Protein AF-A0A6G6KBN3-F1 (afdb_monomer)

Foldseek 3Di:
DFFDPPVVLVVQLVVLVVVCVVLVLVVQWEQFPPRDIDGLPPLSVQLVCLLSQLSSLLRTDWDFDDDPDGPGCSVVSNVSSVVSNVVSSVSVVVSRVVVRVVRD

Nearest PDB structures (foldseek):
  6xbo-assembly1_A  TM=2.584E-01  e=2.325E+00  Mus musculus

Solvent-accessible surface area (backbone atoms only — not comparable to full-atom values): 5492 Å² total; per-residue (Å²): 115,46,81,48,85,48,72,68,28,51,49,48,33,51,50,49,52,52,51,37,51,76,67,50,64,78,60,51,62,40,73,31,57,95,83,39,77,41,71,53,59,72,52,41,55,53,17,48,52,33,25,52,52,8,36,45,32,52,29,31,55,43,41,74,50,77,95,85,58,77,56,62,56,40,60,56,36,37,54,53,12,50,52,31,29,53,50,12,53,51,46,33,52,50,47,49,52,55,49,44,62,74,34,103

Sequence (104 aa):
MSFNFGPVRLIIFIVCVLVFWALKGFENTVPGEEGTVVEVGNQWVWSLIMFFGGAAAVSFIDHYIGTLERQNIRLVYLILGAILMVSGVMLLNKAKAALAVVAA

Structure (mmCIF, N/CA/C/O backbone):
data_AF-A0A6G6KBN3-F1
#
_entry.id   AF-A0A6G6KBN3-F1
#
loop_
_atom_site.group_PDB
_atom_site.id
_atom_site.type_symbol
_atom_site.label_atom_id
_atom_site.label_alt_id
_atom_site.label_comp_id
_atom_site.label_asym_id
_atom_site.label_entity_id
_atom_site.label_seq_id
_atom_site.pdbx_PDB_ins_code
_atom_site.Cartn_x
_atom_site.Cartn_y
_atom_site.Cartn_z
_atom_site.occupancy
_atom_site.B_iso_or_equiv
_atom_site.auth_seq_id
_atom_site.auth_comp_id
_atom_site.auth_asym_id
_atom_site.auth_atom_id
_atom_site.pdbx_PDB_model_num
ATOM 1 N N . MET A 1 1 ? -5.205 10.547 22.019 1.00 54.31 1 MET A N 1
ATOM 2 C CA . MET A 1 1 ? -4.777 9.649 20.924 1.00 54.31 1 MET A CA 1
ATOM 3 C C . MET A 1 1 ? -3.971 8.512 21.527 1.00 54.31 1 MET A C 1
ATOM 5 O O . MET A 1 1 ? -3.014 8.801 22.234 1.00 54.31 1 MET A O 1
ATOM 9 N N . SER A 1 2 ? -4.367 7.257 21.317 1.00 64.88 2 SER A N 1
ATOM 10 C CA . SER A 1 2 ? -3.599 6.090 21.766 1.00 64.88 2 SER A CA 1
ATOM 11 C C . SER A 1 2 ? -3.350 5.136 20.598 1.00 64.88 2 SER A C 1
ATOM 13 O O . SER A 1 2 ? -4.222 4.919 19.756 1.00 64.88 2 SER A O 1
ATOM 15 N N . PHE A 1 3 ? -2.138 4.581 20.538 1.00 59.75 3 PHE A N 1
ATOM 16 C CA . PHE A 1 3 ? -1.821 3.471 19.645 1.00 59.75 3 PHE A CA 1
ATOM 17 C C . PHE A 1 3 ? -2.245 2.180 20.330 1.00 59.75 3 PHE A C 1
ATOM 19 O O . PHE A 1 3 ? -1.741 1.844 21.401 1.00 59.75 3 PHE A O 1
ATOM 26 N N . ASN A 1 4 ? -3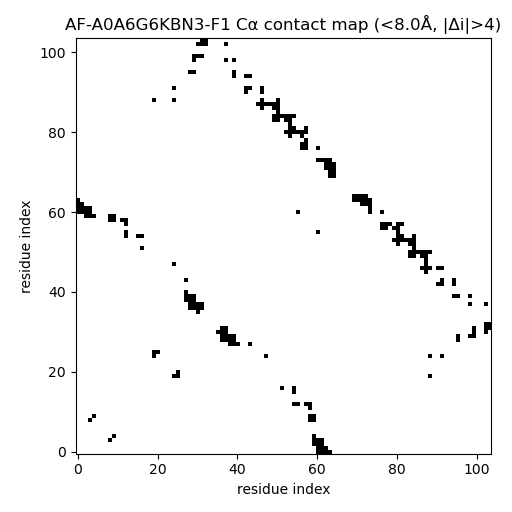.205 1.477 19.738 1.00 69.12 4 ASN A N 1
ATOM 27 C CA . ASN A 1 4 ? -3.696 0.217 20.275 1.00 69.12 4 ASN A CA 1
ATOM 28 C C . ASN A 1 4 ? -3.247 -0.922 19.354 1.00 69.12 4 ASN A C 1
ATOM 30 O O . ASN A 1 4 ? -3.636 -0.971 18.188 1.00 69.12 4 ASN A O 1
ATOM 34 N N . PHE A 1 5 ? -2.435 -1.837 19.882 1.00 69.88 5 PHE A N 1
ATOM 35 C CA . PHE A 1 5 ? -1.910 -3.001 19.162 1.00 69.88 5 PHE A CA 1
ATOM 36 C C . PHE A 1 5 ? -2.725 -4.270 19.442 1.00 69.88 5 PHE A C 1
ATOM 38 O O . PHE A 1 5 ? -2.181 -5.363 19.565 1.00 69.88 5 PHE A O 1
ATOM 45 N N . GLY A 1 6 ? -4.047 -4.137 19.568 1.00 81.50 6 GLY A N 1
ATOM 46 C CA . GLY A 1 6 ? -4.928 -5.293 19.708 1.00 81.50 6 GLY A CA 1
ATOM 47 C C . GLY A 1 6 ? -4.745 -6.292 18.548 1.00 81.50 6 GLY A C 1
ATOM 48 O O . GLY A 1 6 ? -4.570 -5.854 17.407 1.00 81.50 6 GLY A O 1
ATOM 49 N N . PRO A 1 7 ? -4.851 -7.615 18.784 1.00 80.62 7 PRO A N 1
ATOM 50 C CA . PRO A 1 7 ? -4.640 -8.640 17.753 1.00 80.62 7 PRO A CA 1
ATOM 51 C C . PRO A 1 7 ? -5.472 -8.410 16.484 1.00 80.62 7 PRO A C 1
ATOM 53 O O . PRO A 1 7 ? -4.976 -8.546 15.372 1.00 80.62 7 PRO A O 1
ATOM 56 N N . VAL A 1 8 ? -6.721 -7.958 16.641 1.00 84.00 8 VAL A N 1
ATOM 57 C CA . VAL A 1 8 ? -7.615 -7.615 15.522 1.00 84.00 8 VAL A CA 1
ATOM 58 C C . VAL A 1 8 ? -7.065 -6.463 14.673 1.00 84.00 8 VAL A C 1
ATOM 60 O O . VAL A 1 8 ? -7.173 -6.491 13.454 1.00 84.00 8 VAL A O 1
ATOM 63 N N . ARG A 1 9 ? -6.442 -5.452 15.290 1.00 84.75 9 ARG A N 1
ATOM 64 C CA . ARG A 1 9 ? -5.861 -4.302 14.577 1.00 84.75 9 ARG A CA 1
ATOM 65 C C . ARG A 1 9 ? -4.620 -4.702 13.793 1.00 84.75 9 ARG A C 1
ATOM 67 O O . ARG A 1 9 ? -4.431 -4.233 12.676 1.00 84.75 9 ARG A O 1
ATOM 74 N N . LEU A 1 10 ? -3.820 -5.607 14.353 1.00 88.94 10 LEU A N 1
ATOM 75 C CA . LEU A 1 10 ? -2.700 -6.206 13.637 1.00 88.94 10 LEU A CA 1
ATOM 76 C C . LEU A 1 10 ? -3.187 -7.009 12.423 1.00 88.94 10 LEU A C 1
ATOM 78 O O . LEU A 1 10 ? -2.622 -6.864 11.345 1.00 88.94 10 LEU A O 1
ATOM 82 N N . ILE A 1 11 ? -4.265 -7.786 12.568 1.00 91.81 11 ILE A N 1
ATOM 83 C CA . ILE A 1 11 ? -4.881 -8.507 11.445 1.00 91.81 11 ILE A CA 1
ATOM 84 C C . ILE A 1 11 ? -5.347 -7.528 10.360 1.00 91.81 11 ILE A C 1
ATOM 86 O O . ILE A 1 11 ? -5.034 -7.746 9.196 1.00 91.81 11 ILE A O 1
ATOM 90 N N . ILE A 1 12 ? -6.026 -6.430 10.716 1.00 90.31 12 ILE A N 1
ATOM 91 C CA . ILE A 1 12 ? -6.453 -5.405 9.742 1.00 90.31 12 ILE A CA 1
ATOM 92 C C . ILE A 1 12 ? -5.247 -4.838 8.984 1.00 90.31 12 ILE A C 1
ATOM 94 O O . ILE A 1 12 ? -5.278 -4.762 7.757 1.00 90.31 12 ILE A O 1
ATOM 98 N N . PHE A 1 13 ? -4.167 -4.505 9.692 1.00 92.75 13 PHE A N 1
ATOM 99 C CA . PHE A 1 13 ? -2.947 -4.011 9.060 1.00 92.75 13 PHE A CA 1
ATOM 100 C C . PHE A 1 13 ? -2.351 -5.041 8.093 1.00 92.75 13 PHE A C 1
ATOM 102 O O . PHE A 1 13 ? -2.047 -4.706 6.951 1.00 92.75 13 PHE A O 1
ATOM 109 N N . ILE A 1 14 ? -2.242 -6.305 8.517 1.00 94.44 14 ILE A N 1
ATOM 110 C CA . ILE A 1 14 ? -1.759 -7.405 7.671 1.00 94.44 14 ILE A CA 1
ATOM 111 C C . ILE A 1 14 ? -2.634 -7.547 6.422 1.00 94.44 14 ILE A C 1
ATOM 113 O O . ILE A 1 14 ? -2.101 -7.659 5.323 1.00 94.44 14 ILE A O 1
ATOM 117 N N . VAL A 1 15 ? -3.960 -7.483 6.558 1.00 95.62 15 VAL A N 1
ATOM 118 C CA . VAL A 1 15 ? -4.891 -7.529 5.421 1.00 95.62 15 VAL A CA 1
ATOM 119 C C . VAL A 1 15 ? -4.619 -6.378 4.448 1.00 95.62 15 VAL A C 1
ATOM 121 O O . VAL A 1 15 ? -4.518 -6.624 3.249 1.00 95.62 15 VAL A O 1
ATOM 124 N N . CYS A 1 16 ? -4.426 -5.145 4.928 1.00 94.56 16 CYS A N 1
ATOM 125 C CA . CYS A 1 16 ? -4.058 -4.015 4.066 1.00 94.56 16 CYS A CA 1
ATOM 126 C C . CYS A 1 16 ? -2.742 -4.267 3.313 1.00 94.56 16 CYS A C 1
ATOM 128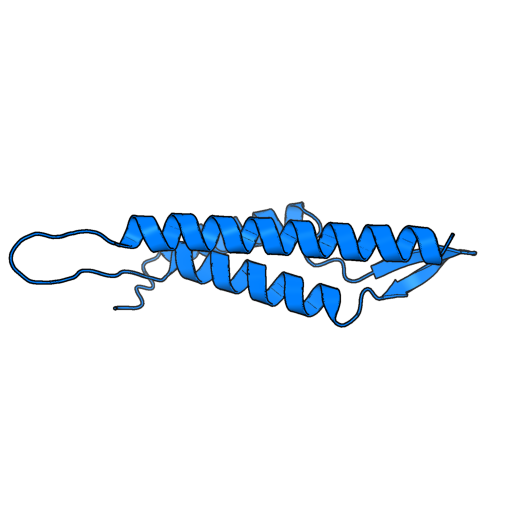 O O . CYS A 1 16 ? -2.660 -4.001 2.115 1.00 94.56 16 CYS A O 1
ATOM 130 N N . VAL A 1 17 ? -1.726 -4.815 3.985 1.00 95.12 17 VAL A N 1
ATOM 131 C CA . VAL A 1 17 ? -0.437 -5.152 3.358 1.00 95.12 17 VAL A CA 1
ATOM 132 C C . VAL A 1 17 ? -0.591 -6.249 2.305 1.00 95.12 17 VAL A C 1
ATOM 134 O O . VAL A 1 17 ? -0.025 -6.134 1.219 1.00 95.12 17 VAL A O 1
ATOM 137 N N . LEU A 1 18 ? -1.388 -7.284 2.583 1.00 95.75 18 LEU A N 1
ATOM 138 C CA . LEU A 1 18 ? -1.674 -8.355 1.625 1.00 95.75 18 LEU A CA 1
ATOM 139 C C . LEU A 1 18 ? -2.432 -7.835 0.400 1.00 95.75 18 LEU A C 1
ATOM 141 O O . LEU A 1 18 ? -2.121 -8.238 -0.717 1.00 95.75 18 LEU A O 1
ATOM 145 N N . VAL A 1 19 ? -3.374 -6.906 0.585 1.00 94.75 19 VAL A N 1
ATOM 146 C CA . VAL A 1 19 ? -4.057 -6.229 -0.528 1.00 94.75 19 VAL A CA 1
ATOM 147 C C . VAL A 1 19 ? -3.054 -5.443 -1.370 1.00 94.75 19 VAL A C 1
ATOM 149 O O . VAL A 1 19 ? -3.064 -5.551 -2.592 1.00 94.75 19 VAL A O 1
ATOM 152 N N . PHE A 1 20 ? -2.146 -4.697 -0.741 1.00 94.44 20 PHE A N 1
ATOM 153 C CA . PHE A 1 20 ? -1.117 -3.954 -1.466 1.00 94.44 20 PHE A CA 1
ATOM 154 C C . PHE A 1 20 ? -0.174 -4.866 -2.250 1.00 94.44 20 PHE A C 1
ATOM 156 O O . PHE A 1 20 ? 0.163 -4.580 -3.398 1.00 94.44 20 PHE A O 1
ATOM 163 N N . TRP A 1 21 ? 0.210 -5.995 -1.654 1.00 94.56 21 TRP A N 1
ATOM 164 C CA . TRP A 1 21 ? 0.995 -7.023 -2.325 1.00 94.56 21 TRP A CA 1
ATOM 165 C C . TRP A 1 21 ? 0.250 -7.620 -3.525 1.00 94.56 21 TRP A C 1
ATOM 167 O O . TRP A 1 21 ? 0.815 -7.677 -4.616 1.00 94.56 21 TRP A O 1
ATOM 177 N N . ALA A 1 22 ? -1.028 -7.974 -3.364 1.00 94.62 22 ALA A N 1
ATOM 178 C CA . ALA A 1 22 ? -1.868 -8.497 -4.443 1.00 94.62 22 ALA A CA 1
ATOM 179 C C . ALA A 1 22 ? -2.034 -7.498 -5.604 1.00 94.62 22 ALA A C 1
ATOM 181 O O . ALA A 1 22 ? -2.134 -7.897 -6.761 1.00 94.62 22 ALA A O 1
ATOM 182 N N . LEU A 1 23 ? -1.999 -6.195 -5.310 1.00 92.12 23 LEU A N 1
ATOM 183 C CA . LEU A 1 23 ? -2.006 -5.110 -6.296 1.00 92.12 23 LEU A CA 1
ATOM 184 C C . LEU A 1 23 ? -0.621 -4.808 -6.888 1.00 92.12 23 LEU A C 1
ATOM 186 O O . LEU A 1 23 ? -0.442 -3.764 -7.515 1.00 92.12 23 LEU A O 1
ATOM 190 N N . LYS A 1 24 ? 0.368 -5.689 -6.691 1.00 91.69 24 LYS A N 1
ATOM 191 C CA . LYS A 1 24 ? 1.745 -5.505 -7.173 1.00 91.69 24 LYS A CA 1
ATOM 192 C C . LYS A 1 24 ? 2.408 -4.234 -6.631 1.00 91.69 24 LYS A C 1
ATOM 194 O O . LYS A 1 24 ? 3.272 -3.633 -7.276 1.00 91.69 24 LYS A O 1
ATOM 199 N N . GLY A 1 25 ? 2.016 -3.819 -5.428 1.00 88.75 25 GLY A N 1
ATOM 200 C CA . GLY A 1 25 ? 2.486 -2.597 -4.784 1.00 88.75 25 GLY A CA 1
ATOM 201 C C . GLY A 1 25 ? 3.985 -2.599 -4.463 1.00 88.75 25 GLY A C 1
ATOM 202 O O . GLY A 1 25 ? 4.630 -1.553 -4.455 1.00 88.75 25 GLY A O 1
ATOM 203 N N . PHE A 1 26 ? 4.562 -3.784 -4.252 1.00 91.12 26 PHE A N 1
ATOM 204 C CA . PHE A 1 26 ? 5.993 -3.958 -3.984 1.00 91.12 26 PHE A CA 1
ATOM 205 C C . PHE A 1 26 ? 6.847 -4.129 -5.246 1.00 91.12 26 PHE A C 1
ATOM 207 O O . PHE A 1 26 ? 8.068 -4.128 -5.141 1.00 91.12 26 PHE A O 1
ATOM 214 N N . GLU A 1 27 ? 6.239 -4.244 -6.430 1.00 90.88 27 GLU A N 1
ATOM 215 C CA . GLU A 1 27 ? 6.990 -4.257 -7.688 1.00 90.88 27 GLU A CA 1
ATOM 216 C C . GLU A 1 27 ? 7.459 -2.826 -7.992 1.00 90.88 27 GLU A C 1
ATOM 218 O O . GLU A 1 27 ? 6.643 -1.959 -8.328 1.00 90.88 27 GLU A O 1
ATOM 223 N N . ASN A 1 28 ? 8.763 -2.583 -7.847 1.00 89.69 28 ASN A N 1
ATOM 224 C CA . ASN A 1 28 ? 9.417 -1.292 -8.080 1.00 89.69 28 ASN A CA 1
ATOM 225 C C . ASN A 1 28 ? 9.941 -1.135 -9.515 1.00 89.69 28 ASN A C 1
ATOM 227 O O . ASN A 1 28 ? 10.625 -0.154 -9.801 1.00 89.69 28 ASN A O 1
ATOM 231 N N . THR A 1 29 ? 9.652 -2.089 -10.397 1.00 89.00 29 THR A N 1
ATOM 232 C CA . THR A 1 29 ? 10.205 -2.157 -11.746 1.00 89.00 29 THR A CA 1
ATOM 233 C C . THR A 1 29 ? 9.115 -2.245 -12.809 1.00 89.00 29 THR A C 1
ATOM 235 O O . THR A 1 29 ? 7.987 -2.672 -12.546 1.00 89.00 29 THR A O 1
ATOM 238 N N . VAL A 1 30 ? 9.455 -1.806 -14.019 1.00 86.50 30 VAL A N 1
ATOM 239 C CA . VAL A 1 30 ? 8.614 -1.856 -15.220 1.00 86.50 30 VAL A CA 1
ATOM 240 C C . VAL A 1 30 ? 9.459 -2.434 -16.362 1.00 86.50 30 VAL A C 1
ATOM 242 O O . VAL A 1 30 ? 10.651 -2.123 -16.432 1.00 86.50 30 VAL A O 1
ATOM 245 N N . PRO A 1 31 ? 8.901 -3.291 -17.236 1.00 83.62 31 PRO A N 1
ATOM 246 C CA . PRO A 1 31 ? 9.608 -3.728 -18.438 1.00 83.62 31 PRO A CA 1
ATOM 247 C C . PRO A 1 31 ? 9.892 -2.531 -19.359 1.00 83.62 31 PRO A C 1
ATOM 249 O O . PRO A 1 31 ? 8.996 -1.723 -19.598 1.00 83.62 31 PRO A O 1
ATOM 252 N N . GLY A 1 32 ? 11.127 -2.423 -19.847 1.00 78.06 32 GLY A N 1
ATOM 253 C CA . GLY A 1 32 ? 11.548 -1.458 -20.864 1.00 78.06 32 GLY A CA 1
ATOM 254 C C . GLY A 1 32 ? 11.865 -2.120 -22.207 1.00 78.06 32 GLY A C 1
ATOM 255 O O . GLY A 1 32 ? 11.707 -3.334 -22.371 1.00 78.06 32 GLY A O 1
ATOM 256 N N . GLU A 1 33 ? 12.323 -1.319 -23.170 1.00 74.12 33 GLU A N 1
ATOM 257 C CA . GLU A 1 33 ? 12.777 -1.785 -24.482 1.00 74.12 33 GLU A CA 1
ATOM 258 C C . GLU A 1 33 ? 13.880 -2.856 -24.386 1.00 74.12 33 GLU A C 1
ATOM 260 O O . GLU A 1 33 ? 14.661 -2.914 -23.432 1.00 74.12 33 GLU A O 1
ATOM 265 N N . GLU A 1 34 ? 13.912 -3.745 -25.383 1.00 73.88 34 GLU A N 1
ATOM 266 C CA . GLU A 1 34 ? 14.920 -4.808 -25.551 1.00 73.88 34 GLU A CA 1
ATOM 267 C C . GLU A 1 34 ? 15.107 -5.745 -24.337 1.00 73.88 34 GLU A C 1
ATOM 269 O O . GLU A 1 34 ? 16.175 -6.315 -24.121 1.00 73.88 34 GLU A O 1
ATOM 274 N N . GLY A 1 35 ? 14.055 -5.948 -23.534 1.00 73.75 35 GLY A N 1
ATOM 275 C CA . GLY A 1 35 ? 14.104 -6.838 -22.367 1.00 73.75 35 GLY A CA 1
ATOM 276 C C . GLY A 1 35 ? 14.833 -6.239 -21.161 1.00 73.75 35 GLY A C 1
ATOM 277 O O . GLY A 1 35 ? 15.174 -6.964 -20.224 1.00 73.75 35 GLY A O 1
ATOM 278 N N . THR A 1 36 ? 15.062 -4.924 -21.169 1.00 79.62 36 THR A N 1
ATOM 279 C CA . THR A 1 36 ? 15.602 -4.194 -20.022 1.00 79.62 36 THR A CA 1
ATOM 280 C C . THR A 1 36 ? 14.528 -3.958 -18.957 1.00 79.62 36 THR A C 1
ATOM 282 O O . THR A 1 36 ? 13.325 -4.068 -19.202 1.00 79.62 36 THR A O 1
ATOM 285 N N . VAL A 1 37 ? 14.957 -3.674 -17.727 1.00 84.81 37 VAL A N 1
ATOM 286 C CA . VAL A 1 37 ? 14.067 -3.424 -16.588 1.00 84.81 37 VAL A CA 1
ATOM 287 C C . VAL A 1 37 ? 14.362 -2.031 -16.046 1.00 84.81 37 VAL A C 1
ATOM 289 O O . VAL A 1 37 ? 15.504 -1.734 -15.701 1.00 84.81 37 VAL A O 1
ATOM 292 N N . VAL A 1 38 ? 13.335 -1.185 -15.964 1.00 86.69 38 VAL A N 1
ATOM 293 C CA . VAL A 1 38 ? 13.447 0.204 -15.501 1.00 86.69 38 VAL A CA 1
ATOM 294 C C . VAL A 1 38 ? 12.885 0.323 -14.090 1.00 86.69 38 VAL A C 1
ATOM 296 O O . VAL A 1 38 ? 11.774 -0.131 -13.808 1.00 86.69 38 VAL A O 1
ATOM 299 N N . GLU A 1 39 ? 13.641 0.947 -13.191 1.00 87.94 39 GLU A N 1
ATOM 300 C CA . GLU A 1 39 ? 13.190 1.212 -11.827 1.00 87.94 39 GLU A CA 1
ATOM 301 C C . GLU A 1 39 ? 12.280 2.442 -11.759 1.00 87.94 39 GLU A C 1
ATOM 303 O O . GLU A 1 39 ? 12.555 3.493 -12.334 1.00 87.94 39 GLU A O 1
ATOM 308 N N . VAL A 1 40 ? 11.211 2.336 -10.971 1.00 86.19 40 VAL A N 1
ATOM 309 C CA . VAL A 1 40 ? 10.254 3.424 -10.724 1.00 86.19 40 VAL A CA 1
ATOM 310 C C . VAL A 1 40 ? 10.848 4.526 -9.828 1.00 86.19 40 VAL A C 1
ATOM 312 O O . VAL A 1 40 ? 10.354 5.657 -9.786 1.00 86.19 40 VAL A O 1
ATOM 315 N N . GLY A 1 41 ? 11.930 4.214 -9.109 1.00 86.88 41 GLY A N 1
ATOM 316 C CA . GLY A 1 41 ? 12.678 5.159 -8.284 1.00 86.88 41 GLY A CA 1
ATOM 317 C C . GLY A 1 41 ? 11.844 5.770 -7.152 1.00 86.88 41 GLY A C 1
ATOM 318 O O . GLY A 1 41 ? 11.040 5.101 -6.499 1.00 86.88 41 GLY A O 1
ATOM 319 N N . ASN A 1 42 ? 12.018 7.074 -6.914 1.00 87.06 42 ASN A N 1
ATOM 320 C CA . ASN A 1 42 ? 11.411 7.775 -5.774 1.00 87.06 42 ASN A CA 1
ATOM 321 C C . ASN A 1 42 ? 9.873 7.752 -5.766 1.00 87.06 42 ASN A C 1
ATOM 323 O O . ASN A 1 42 ? 9.268 7.837 -4.697 1.00 87.06 42 ASN A O 1
ATOM 327 N N . GLN A 1 43 ? 9.216 7.625 -6.924 1.00 87.19 43 GLN A N 1
ATOM 328 C CA . GLN A 1 43 ? 7.749 7.596 -6.983 1.00 87.19 43 GLN A CA 1
ATOM 329 C C . GLN A 1 43 ? 7.166 6.324 -6.350 1.00 87.19 43 GLN A C 1
ATOM 331 O O . GLN A 1 43 ? 6.083 6.363 -5.758 1.00 87.19 43 GLN A O 1
ATOM 336 N N . TRP A 1 44 ? 7.907 5.214 -6.397 1.00 92.62 44 TRP A N 1
ATOM 337 C CA . TRP A 1 44 ? 7.541 3.990 -5.690 1.00 92.62 44 TRP A CA 1
ATOM 338 C C . TRP A 1 44 ? 7.607 4.186 -4.172 1.00 92.62 44 TRP A C 1
ATOM 340 O O . TRP A 1 44 ? 6.648 3.868 -3.471 1.00 92.62 44 TRP A O 1
ATOM 350 N N . VAL A 1 45 ? 8.677 4.813 -3.669 1.00 93.12 45 VAL A N 1
ATOM 351 C CA . VAL A 1 45 ? 8.856 5.090 -2.232 1.00 93.12 45 VAL A CA 1
ATOM 352 C C . VAL A 1 45 ? 7.729 5.967 -1.684 1.00 93.12 45 VAL A C 1
ATOM 354 O O . VAL A 1 45 ? 7.153 5.652 -0.644 1.00 93.12 45 VAL A O 1
ATOM 357 N N . TRP A 1 46 ? 7.353 7.033 -2.394 1.00 92.62 46 TRP A N 1
ATOM 358 C CA . TRP A 1 46 ? 6.233 7.884 -1.979 1.00 92.62 46 TRP A CA 1
ATOM 359 C C . TRP A 1 46 ? 4.908 7.127 -1.934 1.00 92.62 46 TRP A C 1
ATOM 361 O O . TRP A 1 46 ? 4.129 7.298 -0.996 1.00 92.62 46 TRP A O 1
ATOM 371 N N . SER A 1 47 ? 4.683 6.241 -2.903 1.00 93.62 47 SER A N 1
ATOM 372 C CA . SER A 1 47 ? 3.495 5.389 -2.938 1.00 93.62 47 SER A CA 1
ATOM 373 C C . SER A 1 47 ? 3.445 4.434 -1.741 1.00 93.62 47 SER A C 1
ATOM 375 O O . SER A 1 47 ? 2.387 4.288 -1.127 1.00 93.62 47 SER A O 1
ATOM 377 N N . LEU A 1 48 ? 4.589 3.854 -1.348 1.00 94.12 48 LEU A N 1
ATOM 378 C CA . LEU A 1 48 ? 4.700 3.047 -0.129 1.00 94.1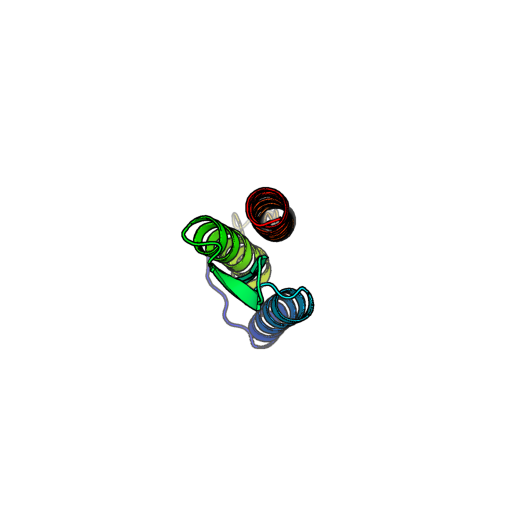2 48 LEU A CA 1
ATOM 379 C C . LEU A 1 48 ? 4.366 3.862 1.119 1.00 94.12 48 LEU A C 1
ATOM 381 O O . LEU A 1 48 ? 3.542 3.434 1.923 1.00 94.12 48 LEU A O 1
ATOM 385 N N . ILE A 1 49 ? 4.978 5.038 1.280 1.00 95.19 49 ILE A N 1
ATOM 386 C CA . ILE A 1 49 ? 4.767 5.895 2.454 1.00 95.19 49 ILE A CA 1
ATOM 387 C C . ILE A 1 49 ? 3.285 6.263 2.587 1.00 95.19 49 ILE A C 1
ATOM 389 O O . ILE A 1 49 ? 2.715 6.134 3.671 1.00 95.19 49 ILE A O 1
ATOM 393 N N . MET A 1 50 ? 2.642 6.668 1.489 1.00 95.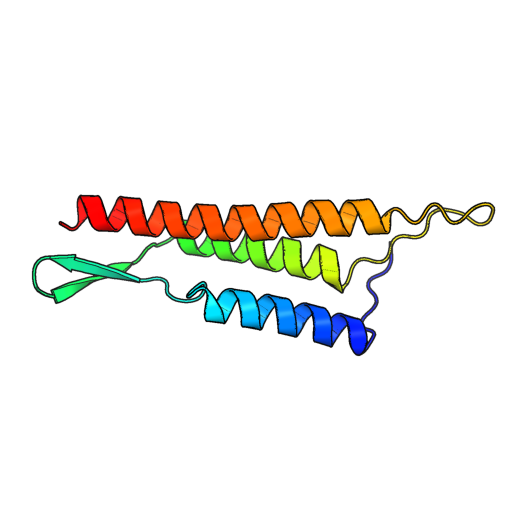12 50 MET A N 1
ATOM 394 C CA . MET A 1 50 ? 1.214 6.991 1.483 1.00 95.12 50 MET A CA 1
ATOM 395 C C . MET A 1 50 ? 0.351 5.773 1.814 1.00 95.12 50 MET A C 1
ATOM 397 O O . MET A 1 50 ? -0.583 5.873 2.609 1.00 95.12 50 MET A O 1
ATOM 401 N N . PHE A 1 51 ? 0.669 4.605 1.257 1.00 96.19 51 PHE A N 1
ATOM 402 C CA . PHE A 1 51 ? -0.106 3.405 1.536 1.00 96.19 51 PHE A CA 1
ATOM 403 C C . PHE A 1 51 ? 0.028 2.963 2.996 1.00 96.19 51 PHE A C 1
ATOM 405 O O . PHE A 1 51 ? -0.973 2.809 3.696 1.00 96.19 51 PHE A O 1
ATOM 412 N N . PHE A 1 52 ? 1.256 2.811 3.492 1.00 95.38 52 PHE A N 1
ATOM 413 C CA . PHE A 1 52 ? 1.508 2.362 4.860 1.00 95.38 52 PHE A CA 1
ATOM 414 C C . PHE A 1 52 ? 1.061 3.380 5.907 1.00 95.38 52 PHE A C 1
ATOM 416 O O . PHE A 1 52 ? 0.543 2.982 6.950 1.00 95.38 52 PHE A O 1
ATOM 423 N N . GLY A 1 53 ? 1.182 4.680 5.620 1.00 94.38 53 GLY A N 1
ATOM 424 C CA . GLY A 1 53 ? 0.614 5.731 6.461 1.00 94.38 53 GLY A CA 1
ATOM 425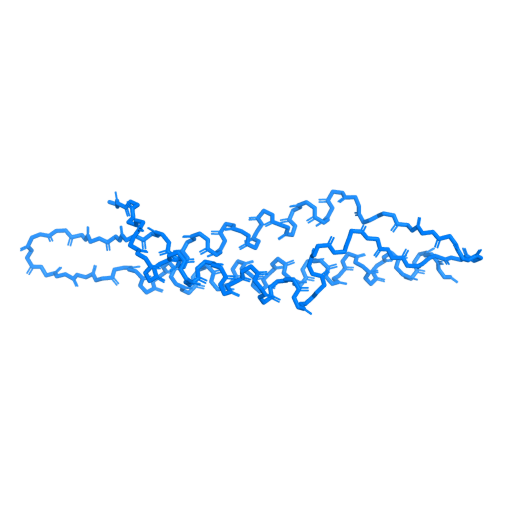 C C . GLY A 1 53 ? -0.904 5.591 6.592 1.00 94.38 53 GLY A C 1
ATOM 426 O O . GLY A 1 53 ? -1.442 5.664 7.698 1.00 94.38 53 GLY A O 1
ATOM 427 N N . GLY A 1 54 ? -1.596 5.302 5.486 1.00 93.56 54 GLY A N 1
ATOM 428 C CA . GLY A 1 54 ? -3.038 5.076 5.482 1.00 93.56 54 GLY A CA 1
ATOM 429 C C . GLY A 1 54 ? -3.444 3.782 6.190 1.00 93.56 54 GLY A C 1
ATOM 430 O O . GLY A 1 54 ? -4.371 3.788 7.000 1.00 93.56 54 GLY A O 1
ATOM 431 N N . ALA A 1 55 ? -2.705 2.694 5.964 1.00 93.25 55 ALA A N 1
ATOM 432 C CA . ALA A 1 55 ? -2.923 1.412 6.629 1.00 93.25 55 ALA A CA 1
ATOM 433 C C . ALA A 1 55 ? -2.728 1.522 8.150 1.00 93.25 55 ALA A C 1
ATOM 435 O O . ALA A 1 55 ? -3.545 1.016 8.922 1.00 93.25 55 ALA A O 1
ATOM 436 N N . ALA A 1 56 ? -1.691 2.235 8.599 1.00 90.69 56 ALA A N 1
ATOM 437 C CA . ALA A 1 56 ? -1.468 2.513 10.013 1.00 90.69 56 ALA A CA 1
ATOM 438 C C . ALA A 1 56 ? -2.589 3.382 10.605 1.00 9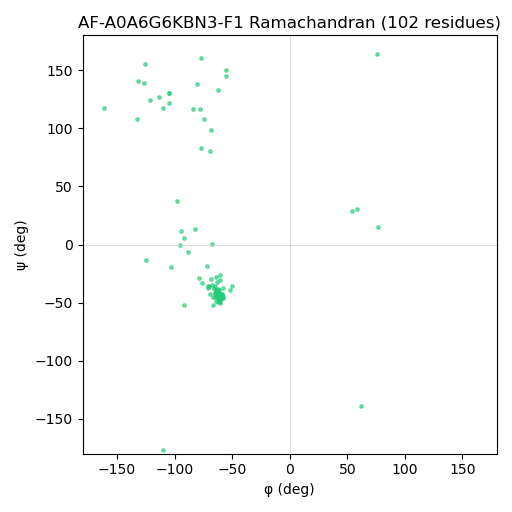0.69 56 ALA A C 1
ATOM 440 O O . ALA A 1 56 ? -3.050 3.105 11.716 1.00 90.69 56 ALA A O 1
ATOM 441 N N . ALA A 1 57 ? -3.075 4.378 9.855 1.00 89.44 57 ALA A N 1
ATOM 442 C CA . ALA A 1 57 ? -4.185 5.225 10.280 1.00 89.44 57 ALA A CA 1
ATOM 443 C C . ALA A 1 57 ? -5.494 4.443 10.465 1.00 89.44 57 ALA A C 1
ATO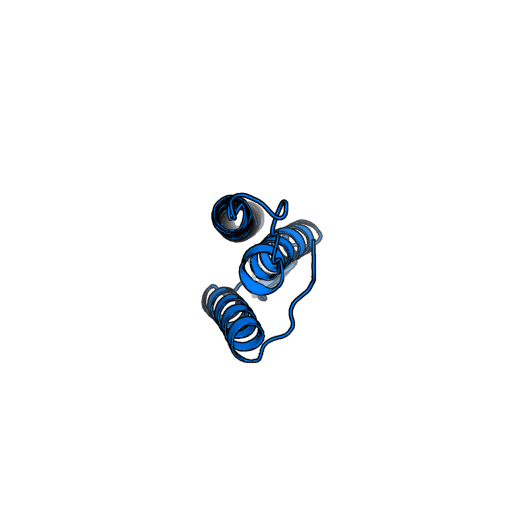M 445 O O . ALA A 1 57 ? -6.188 4.636 11.462 1.00 89.44 57 ALA A O 1
ATOM 446 N N . VAL A 1 58 ? -5.797 3.513 9.556 1.00 88.62 58 VAL A N 1
ATOM 447 C CA . VAL A 1 58 ? -6.984 2.646 9.637 1.00 88.62 58 VAL A CA 1
ATOM 448 C C . VAL A 1 58 ? -6.875 1.619 10.770 1.00 88.62 58 VAL A C 1
ATOM 450 O O . VAL A 1 58 ? -7.873 1.292 11.417 1.00 88.62 58 VAL A O 1
ATOM 453 N N . SER A 1 59 ? -5.667 1.114 11.027 1.00 86.50 59 SER A N 1
ATOM 454 C CA . SER A 1 59 ? -5.455 -0.035 11.915 1.00 86.50 59 SER A CA 1
ATOM 455 C C . SER A 1 59 ? -5.184 0.372 13.364 1.00 86.50 59 SER A C 1
ATOM 457 O O . SER A 1 59 ? -5.834 -0.113 14.294 1.00 86.50 59 SER A O 1
ATOM 459 N N . PHE A 1 60 ? -4.219 1.265 13.583 1.00 81.44 60 PHE A N 1
ATOM 460 C CA . PHE A 1 60 ? -3.618 1.470 14.903 1.00 81.44 60 PHE A CA 1
ATOM 461 C C . PHE A 1 60 ? -4.107 2.722 15.623 1.00 81.44 60 PHE A C 1
ATOM 463 O O . PHE A 1 60 ? -3.998 2.781 16.850 1.00 81.44 60 PHE A O 1
ATOM 470 N N . ILE A 1 61 ? -4.678 3.692 14.906 1.00 79.38 61 ILE A N 1
ATOM 471 C CA . ILE A 1 61 ? -5.147 4.933 15.523 1.00 79.38 61 ILE A CA 1
ATOM 472 C C . ILE A 1 61 ? -6.484 4.686 16.221 1.00 79.38 61 ILE A C 1
ATOM 474 O O . ILE A 1 61 ? -7.494 4.360 15.597 1.00 79.38 61 ILE A O 1
ATOM 478 N N . ASP A 1 62 ? -6.487 4.847 17.543 1.00 72.75 62 ASP A N 1
ATOM 479 C CA . ASP A 1 62 ? -7.702 5.024 18.327 1.00 72.75 62 ASP A CA 1
ATOM 480 C C . ASP A 1 62 ? -7.708 6.432 18.918 1.00 72.75 62 ASP A C 1
ATOM 482 O O . ASP A 1 62 ? -6.749 6.881 19.560 1.00 72.75 62 ASP A O 1
ATOM 486 N N . HIS A 1 63 ? -8.795 7.160 18.685 1.00 68.38 63 HIS A N 1
ATOM 487 C CA . HIS A 1 63 ? -8.939 8.505 19.211 1.00 68.38 63 HIS A CA 1
ATOM 488 C C . HIS A 1 63 ? -10.315 8.666 19.850 1.00 68.38 63 HIS A C 1
ATOM 490 O O . HIS A 1 63 ? -11.333 8.744 19.168 1.00 68.38 63 HIS A O 1
ATOM 496 N N . TYR A 1 64 ? -10.309 8.732 21.181 1.00 63.12 64 TYR A N 1
ATOM 497 C CA . TYR A 1 64 ? -11.452 9.117 22.000 1.00 63.12 64 TYR A CA 1
ATOM 498 C C . TYR A 1 64 ? -11.221 10.541 22.507 1.00 63.12 64 TYR A C 1
ATOM 500 O O . TYR A 1 64 ? -10.143 10.829 23.034 1.00 63.12 64 TYR A O 1
ATOM 508 N N . ILE A 1 65 ? -12.211 11.419 22.344 1.00 56.44 65 ILE A N 1
ATOM 509 C CA . ILE A 1 65 ? -12.227 12.757 22.945 1.00 56.44 65 ILE A CA 1
ATOM 510 C C . ILE A 1 65 ? -13.211 12.733 24.123 1.00 56.44 65 ILE A C 1
ATOM 512 O O . ILE A 1 65 ? -14.390 12.468 23.921 1.00 56.44 65 ILE A O 1
ATOM 516 N N . GLY A 1 66 ? -12.727 13.050 25.330 1.00 52.78 66 GLY A N 1
ATOM 517 C CA . GLY A 1 66 ? -13.554 13.478 26.468 1.00 52.78 66 GLY A CA 1
ATOM 518 C C . GLY A 1 66 ? -14.357 12.404 27.222 1.00 52.78 66 GLY A C 1
ATOM 519 O O . GLY A 1 66 ? -14.546 11.278 26.770 1.00 52.78 66 GLY A O 1
ATOM 520 N N . THR A 1 67 ? -14.816 12.779 28.422 1.00 57.47 67 THR A N 1
ATOM 521 C CA . THR A 1 67 ? -15.519 11.931 29.405 1.00 57.47 67 THR A CA 1
ATOM 522 C C . THR A 1 67 ? -17.052 11.999 29.339 1.00 57.47 67 THR A C 1
ATOM 524 O O . THR A 1 67 ? -17.694 11.309 30.124 1.00 57.47 67 THR A O 1
ATOM 527 N N . LEU A 1 68 ? -17.656 12.796 28.443 1.00 51.31 68 LEU A N 1
ATOM 528 C CA . LEU A 1 68 ? -19.103 13.090 28.498 1.00 51.31 68 LEU A CA 1
ATOM 529 C C . LEU A 1 68 ? -19.917 12.782 27.232 1.00 51.31 68 LEU A C 1
ATOM 531 O O . LEU A 1 68 ? -21.127 12.647 27.331 1.00 51.31 68 LEU A O 1
ATOM 535 N N . GLU A 1 69 ? -19.293 12.532 26.084 1.00 52.56 69 GLU A N 1
ATOM 536 C CA . GLU A 1 69 ? -19.955 11.879 24.949 1.00 52.56 69 GLU A CA 1
ATOM 537 C C . GLU A 1 69 ? -18.849 11.359 24.031 1.00 52.56 69 GLU A C 1
ATOM 539 O O . GLU A 1 69 ? -18.013 12.137 23.573 1.00 52.56 69 GLU A O 1
ATOM 544 N N . ARG A 1 70 ? -18.755 10.038 23.815 1.00 55.44 70 ARG A N 1
ATOM 545 C CA . ARG A 1 70 ? -17.709 9.455 22.957 1.00 55.44 70 ARG A CA 1
ATOM 546 C C . ARG A 1 70 ? -17.977 9.839 21.498 1.00 55.44 70 ARG A C 1
ATOM 548 O O . ARG A 1 70 ? -18.475 9.020 20.729 1.00 55.44 70 ARG A O 1
ATOM 555 N N . GLN A 1 71 ? -17.611 11.050 21.084 1.00 56.44 71 GLN A N 1
ATOM 556 C CA . GLN A 1 71 ? -17.479 11.353 19.665 1.00 56.44 71 GLN A CA 1
ATOM 557 C C . GLN A 1 71 ? -16.280 10.571 19.134 1.00 56.44 71 GLN A C 1
ATOM 559 O O . GLN A 1 71 ? -15.113 10.907 19.340 1.00 56.44 71 GLN A O 1
ATOM 564 N N . ASN A 1 72 ? -16.594 9.439 18.513 1.00 64.94 72 ASN A N 1
ATOM 565 C CA . ASN A 1 72 ? -15.618 8.514 17.977 1.00 64.94 72 ASN A CA 1
ATOM 566 C C . ASN A 1 72 ? -15.068 9.064 16.652 1.00 64.94 72 ASN A C 1
ATOM 568 O O . ASN A 1 72 ? -15.510 8.675 15.571 1.00 64.94 72 ASN A O 1
ATOM 572 N N . ILE A 1 73 ? -14.083 9.966 16.724 1.00 76.12 73 ILE A N 1
ATOM 573 C CA . ILE A 1 73 ? -13.433 10.545 15.533 1.00 76.12 73 ILE A CA 1
ATOM 574 C C . ILE A 1 73 ? -12.609 9.515 14.743 1.00 76.12 73 ILE A C 1
ATOM 576 O O . ILE A 1 73 ? -12.024 9.835 13.710 1.00 76.12 73 ILE A O 1
ATOM 580 N N . ARG A 1 74 ? -12.583 8.253 15.190 1.00 80.44 74 ARG A N 1
ATOM 581 C CA . ARG A 1 74 ? -12.023 7.114 14.458 1.00 80.44 74 ARG A CA 1
ATOM 582 C C . ARG A 1 74 ? -12.547 7.023 13.031 1.00 80.44 74 ARG A C 1
ATOM 584 O O . ARG A 1 74 ? -11.776 6.674 12.146 1.00 80.44 74 ARG A O 1
ATOM 591 N N . LEU A 1 75 ? -13.815 7.369 12.790 1.00 83.19 75 LEU A N 1
ATOM 592 C CA . LEU A 1 75 ? -14.377 7.358 11.438 1.00 83.19 75 LEU A CA 1
ATOM 593 C C . LEU A 1 75 ? -13.589 8.268 10.482 1.00 83.19 75 LEU A C 1
ATOM 595 O O . LEU A 1 75 ? -13.345 7.891 9.341 1.00 83.19 75 LEU A O 1
ATOM 599 N N . VAL A 1 76 ? -13.119 9.420 10.965 1.00 86.19 76 VAL A N 1
ATOM 600 C CA . VAL A 1 76 ? -12.311 10.354 10.169 1.00 86.19 76 VAL A CA 1
ATOM 601 C C . VAL A 1 76 ? -10.971 9.726 9.792 1.00 86.19 76 VAL A C 1
ATOM 603 O O . VAL A 1 76 ? -10.582 9.781 8.630 1.00 86.19 76 VAL A O 1
ATOM 606 N N . TYR A 1 77 ? -10.289 9.071 10.736 1.00 85.25 77 TYR A N 1
ATOM 607 C CA . TYR A 1 77 ? -9.029 8.368 10.461 1.00 85.25 77 TYR A CA 1
ATOM 608 C C . TYR A 1 77 ? -9.211 7.178 9.516 1.00 85.25 77 TYR A C 1
ATOM 610 O O . TYR A 1 77 ? -8.345 6.937 8.678 1.00 85.25 77 TYR A O 1
ATOM 618 N N . LEU A 1 78 ? -10.341 6.467 9.611 1.00 88.75 78 LEU A N 1
ATOM 619 C CA . LEU A 1 78 ? -10.678 5.383 8.687 1.00 88.75 78 LEU A CA 1
ATOM 620 C C . LEU A 1 78 ? -10.829 5.906 7.255 1.00 88.75 78 LEU A C 1
ATOM 622 O O . LEU A 1 78 ? -10.213 5.368 6.337 1.00 88.75 78 LEU A O 1
ATOM 626 N N . ILE A 1 79 ? -11.607 6.976 7.072 1.00 92.19 79 ILE A N 1
ATOM 627 C CA . ILE A 1 79 ? -11.830 7.591 5.758 1.00 92.19 79 ILE A CA 1
ATOM 628 C C . ILE A 1 79 ? -10.521 8.164 5.212 1.00 92.19 79 ILE A C 1
ATOM 630 O O . ILE A 1 79 ? -10.145 7.874 4.079 1.00 92.19 79 ILE A O 1
ATOM 634 N N . LEU A 1 80 ? -9.794 8.936 6.022 1.00 92.50 80 LEU A N 1
ATOM 635 C CA . LEU A 1 80 ? -8.535 9.550 5.612 1.00 92.50 80 LEU A CA 1
ATOM 636 C C . LEU A 1 80 ? -7.486 8.495 5.246 1.00 92.50 80 LEU A C 1
ATOM 638 O O . LEU A 1 80 ? -6.827 8.619 4.217 1.00 92.50 80 LEU A O 1
ATOM 642 N N . GLY A 1 81 ? -7.349 7.441 6.052 1.00 93.31 81 GLY A N 1
ATOM 643 C CA . GLY A 1 81 ? -6.410 6.364 5.768 1.00 93.31 81 GLY A CA 1
ATOM 644 C C . GLY A 1 81 ? -6.785 5.576 4.512 1.00 93.31 81 GLY A C 1
ATOM 645 O O . GLY A 1 81 ? -5.902 5.252 3.721 1.00 93.31 81 GLY A O 1
ATOM 646 N N . ALA A 1 82 ? -8.080 5.350 4.261 1.00 93.81 82 ALA A N 1
ATOM 647 C CA . ALA A 1 82 ? -8.553 4.757 3.011 1.00 93.81 82 ALA A CA 1
ATOM 648 C C . ALA A 1 82 ? -8.212 5.630 1.791 1.00 93.81 82 ALA A C 1
ATOM 650 O O . ALA A 1 82 ? -7.678 5.122 0.806 1.00 93.81 82 ALA A O 1
ATOM 651 N N . ILE A 1 83 ? -8.438 6.946 1.875 1.00 96.50 83 ILE A N 1
ATOM 652 C CA . ILE A 1 83 ? -8.068 7.902 0.820 1.00 96.50 83 ILE A CA 1
ATOM 653 C C . ILE A 1 83 ? -6.555 7.872 0.566 1.00 96.50 83 ILE A C 1
ATOM 655 O O . ILE A 1 83 ? -6.132 7.863 -0.591 1.00 96.50 83 ILE A O 1
ATOM 659 N N . LEU A 1 84 ? -5.738 7.824 1.624 1.00 95.88 84 LEU A N 1
ATOM 660 C CA . LEU A 1 84 ? -4.278 7.780 1.511 1.00 95.88 84 LEU A CA 1
ATOM 661 C C . LEU A 1 84 ? -3.805 6.494 0.816 1.00 95.88 84 LEU A C 1
ATOM 663 O O . LEU A 1 84 ? -2.975 6.560 -0.089 1.00 95.88 84 LEU A O 1
ATOM 667 N N . MET A 1 85 ? -4.385 5.345 1.181 1.00 96.06 85 MET A N 1
ATOM 668 C CA . MET A 1 85 ? -4.101 4.056 0.543 1.00 96.06 85 MET A CA 1
ATOM 669 C C . MET A 1 85 ? -4.469 4.056 -0.942 1.00 96.06 85 MET A C 1
ATOM 671 O O . MET A 1 85 ? -3.640 3.690 -1.775 1.00 96.06 85 MET A O 1
ATOM 675 N N . VAL A 1 86 ? -5.676 4.513 -1.294 1.00 96.25 86 VAL A N 1
ATOM 676 C CA . VAL A 1 86 ? -6.119 4.601 -2.696 1.00 96.25 86 VAL A CA 1
ATOM 677 C C . VAL A 1 86 ? -5.206 5.535 -3.488 1.00 96.25 86 VAL A C 1
ATOM 679 O O . VAL A 1 86 ? -4.751 5.183 -4.574 1.00 96.25 86 VAL A O 1
ATOM 682 N N . SER A 1 87 ? -4.874 6.695 -2.921 1.00 95.12 87 SER A N 1
ATOM 683 C CA . SER A 1 87 ? -3.988 7.673 -3.557 1.00 95.12 87 SER A CA 1
ATOM 684 C C . SER A 1 87 ? -2.580 7.118 -3.780 1.00 95.12 87 SER A C 1
ATOM 686 O O . SER A 1 87 ? -2.009 7.340 -4.844 1.00 95.12 87 SER A O 1
ATOM 688 N N . GLY A 1 88 ? -2.040 6.353 -2.824 1.00 93.31 88 GLY A N 1
ATOM 689 C CA . GLY A 1 88 ? -0.750 5.672 -2.959 1.00 93.31 88 GLY A CA 1
ATOM 690 C C . GLY A 1 88 ? -0.743 4.642 -4.092 1.00 93.31 88 GLY A C 1
ATOM 691 O O . GLY A 1 88 ? 0.178 4.624 -4.904 1.00 93.31 88 GLY A O 1
ATOM 692 N N . VAL A 1 89 ? -1.806 3.840 -4.221 1.00 94.31 89 VAL A N 1
ATOM 693 C CA . VAL A 1 89 ? -1.956 2.893 -5.345 1.00 94.31 89 VAL A CA 1
ATOM 694 C C . VAL A 1 89 ? -2.073 3.633 -6.680 1.00 94.31 89 VAL A C 1
ATOM 696 O O . VAL A 1 89 ? -1.429 3.259 -7.660 1.00 94.31 89 VAL A O 1
ATOM 699 N N . MET A 1 90 ? -2.862 4.708 -6.734 1.00 94.88 90 MET A N 1
ATOM 700 C CA . MET A 1 90 ? -3.006 5.518 -7.946 1.00 94.88 90 MET A CA 1
ATOM 701 C C . MET A 1 90 ? -1.686 6.170 -8.362 1.00 94.88 90 MET A C 1
ATOM 703 O O . MET A 1 90 ? -1.380 6.205 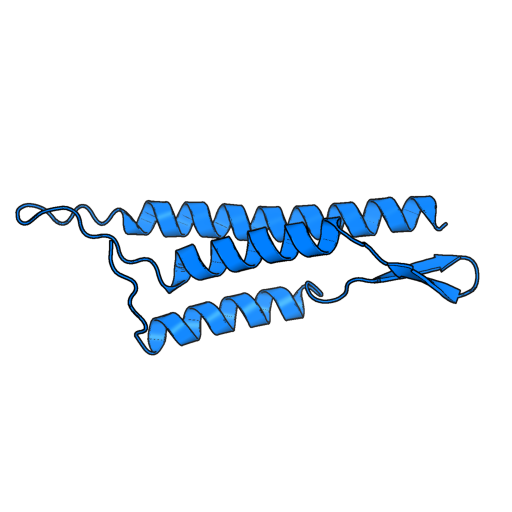-9.553 1.00 94.88 90 MET A O 1
ATOM 707 N N . LEU A 1 91 ? -0.908 6.677 -7.403 1.00 93.88 91 LEU A N 1
ATOM 708 C CA . LEU A 1 91 ? 0.405 7.264 -7.653 1.00 93.88 91 LEU A CA 1
ATOM 709 C C . LEU A 1 91 ? 1.359 6.227 -8.250 1.00 93.88 91 LEU A C 1
ATOM 711 O O . LEU A 1 91 ? 1.981 6.503 -9.274 1.00 93.88 91 LEU A O 1
ATOM 715 N N . LEU A 1 92 ? 1.404 5.021 -7.678 1.00 93.81 92 LEU A N 1
ATOM 716 C CA . LEU A 1 92 ? 2.241 3.939 -8.185 1.00 93.81 92 LEU A CA 1
ATOM 717 C C . LEU A 1 92 ? 1.860 3.547 -9.614 1.00 93.81 92 LEU A C 1
ATOM 719 O O . LEU A 1 92 ? 2.726 3.416 -10.475 1.00 93.81 92 LEU A O 1
ATOM 723 N N . ASN A 1 93 ? 0.565 3.389 -9.883 1.00 92.31 93 ASN A N 1
ATOM 724 C CA . ASN A 1 93 ? 0.089 3.015 -11.212 1.00 92.31 93 ASN A CA 1
ATOM 725 C C . ASN A 1 93 ? 0.390 4.100 -12.250 1.00 92.31 93 ASN A C 1
ATOM 727 O O . AS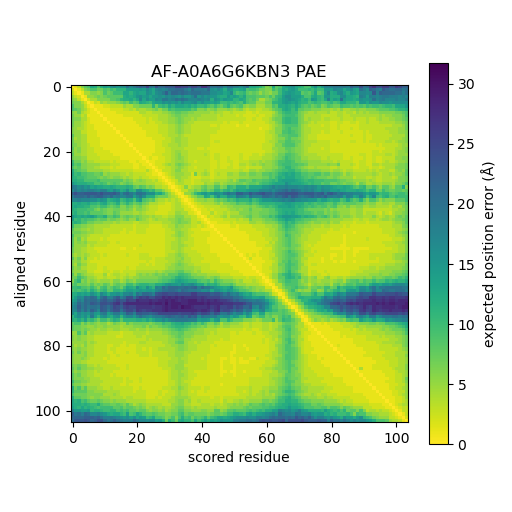N A 1 93 ? 0.788 3.780 -13.368 1.00 92.31 93 ASN A O 1
ATOM 731 N N . LYS A 1 94 ? 0.259 5.379 -11.879 1.00 91.88 94 LYS A N 1
ATOM 732 C CA . LYS A 1 94 ? 0.651 6.501 -12.742 1.00 91.88 94 LYS A CA 1
ATOM 733 C C . LYS A 1 94 ? 2.151 6.510 -13.019 1.00 91.88 94 LYS A C 1
ATOM 735 O O . LYS A 1 94 ? 2.536 6.711 -14.164 1.00 91.88 94 LYS A O 1
ATOM 740 N N . ALA A 1 95 ? 2.974 6.260 -12.002 1.00 90.81 95 ALA A N 1
ATOM 741 C CA . ALA A 1 95 ? 4.424 6.181 -12.140 1.00 90.81 95 ALA A CA 1
ATOM 742 C C . ALA A 1 95 ? 4.835 5.067 -13.111 1.00 90.81 95 ALA A C 1
ATOM 744 O O . ALA A 1 95 ? 5.587 5.298 -14.056 1.00 90.81 95 ALA A O 1
ATOM 745 N N . LYS A 1 96 ? 4.265 3.870 -12.923 1.00 90.12 96 LYS A N 1
ATOM 746 C CA . LYS A 1 96 ? 4.500 2.718 -13.798 1.00 90.12 96 LYS A CA 1
ATOM 747 C C . LYS A 1 96 ? 4.051 2.988 -15.233 1.00 90.12 96 LYS A C 1
ATOM 749 O O . LYS A 1 96 ? 4.796 2.699 -16.160 1.00 90.12 96 LYS A O 1
ATOM 754 N N . ALA A 1 97 ? 2.866 3.570 -15.418 1.00 88.62 97 ALA A N 1
ATOM 755 C CA . ALA A 1 97 ? 2.343 3.896 -16.742 1.00 88.62 97 ALA A CA 1
ATOM 756 C C . ALA A 1 97 ? 3.183 4.966 -17.457 1.00 88.62 97 ALA A C 1
ATOM 758 O O . ALA A 1 97 ? 3.461 4.825 -18.642 1.00 88.62 97 ALA A O 1
ATOM 759 N N . ALA A 1 98 ? 3.618 6.011 -16.748 1.00 87.00 98 ALA A N 1
ATOM 760 C CA . ALA A 1 98 ? 4.467 7.052 -17.321 1.00 87.00 98 ALA A CA 1
ATOM 761 C C . ALA A 1 98 ? 5.816 6.487 -17.789 1.00 87.00 98 ALA A C 1
ATOM 763 O O . ALA A 1 98 ? 6.272 6.815 -18.879 1.00 87.00 98 ALA A O 1
ATOM 764 N N . LEU A 1 99 ? 6.425 5.603 -16.996 1.00 85.25 99 LEU A N 1
ATOM 765 C CA . LEU A 1 99 ? 7.687 4.959 -17.359 1.00 85.25 99 LEU A CA 1
ATOM 766 C C . LEU A 1 99 ? 7.525 3.945 -18.490 1.00 85.25 99 LEU A C 1
ATOM 768 O O . LEU A 1 99 ? 8.396 3.875 -19.345 1.00 85.25 99 LEU A O 1
ATOM 772 N N . ALA A 1 100 ? 6.404 3.222 -18.546 1.00 81.06 100 ALA A N 1
ATOM 773 C CA . ALA A 1 100 ? 6.115 2.305 -19.647 1.00 81.06 100 ALA A CA 1
ATOM 774 C C . ALA A 1 100 ? 5.980 3.023 -21.002 1.00 81.06 100 ALA A C 1
ATOM 776 O O . ALA A 1 100 ? 6.323 2.442 -22.019 1.00 81.06 100 ALA A O 1
ATOM 777 N N . VAL A 1 101 ? 5.493 4.271 -21.024 1.00 79.12 101 VAL A N 1
ATOM 778 C CA . VAL A 1 101 ? 5.406 5.085 -22.253 1.00 79.12 101 VAL A CA 1
ATOM 779 C C . VAL A 1 101 ? 6.767 5.647 -22.666 1.00 79.12 101 VAL A C 1
ATOM 781 O O . VAL A 1 101 ? 7.009 5.829 -23.847 1.00 79.12 101 VAL A O 1
ATOM 784 N N . VAL A 1 102 ? 7.639 5.963 -21.705 1.00 75.00 102 VAL A N 1
ATOM 785 C CA . VAL A 1 102 ? 8.988 6.489 -21.984 1.00 75.00 102 VAL A CA 1
ATOM 786 C C . VAL A 1 102 ? 9.962 5.379 -22.384 1.00 75.00 102 VAL A C 1
ATOM 788 O O . VAL A 1 102 ? 10.925 5.643 -23.093 1.00 75.00 102 VAL A O 1
ATOM 791 N N . ALA A 1 103 ? 9.737 4.160 -21.897 1.00 65.56 103 ALA A N 1
ATOM 792 C CA . ALA A 1 103 ? 10.572 2.996 -22.166 1.00 65.56 103 ALA A CA 1
ATOM 793 C C . ALA A 1 103 ? 10.079 2.139 -23.348 1.00 65.56 103 ALA A C 1
ATOM 795 O O . ALA A 1 103 ? 10.550 1.010 -23.471 1.00 65.56 103 ALA A O 1
ATOM 796 N N . ALA A 1 104 ? 9.122 2.636 -24.140 1.00 59.88 104 ALA A N 1
ATOM 797 C CA . ALA A 1 104 ? 8.558 2.025 -25.348 1.00 59.88 104 ALA A CA 1
ATOM 798 C C . ALA A 1 104 ? 8.738 2.961 -26.548 1.00 59.88 104 ALA A C 1
ATOM 800 O O . ALA A 1 104 ? 8.633 2.449 -27.682 1.00 59.88 104 ALA A O 1
#

Secondary structure (DSSP, 8-state):
-EE---HHHHHHHHHHHHHHHHTTTT--EEE-GGG-EEE-THHHHHHHHHHHHHHHHHHTEE-EE-SSS-EETHHHHHHHHHHHHHHHHHHHHHHHHHHHHHT-

pLDDT: mean 84.24, std 12.33, range [51.31, 96.5]

Radius of gyration: 17.37 Å; Cα contacts (8 Å, |Δi|>4): 130; chains: 1; bounding box: 36×22×55 Å

Mean predicted aligned error: 6.84 Å